Protein AF-A0ABD0NL62-F1 (afdb_monomer_lite)

Sequence (55 aa):
VPSAPSIERVEPYSSTAMVEFDEPASSGGVPILKYKAEWRIAGQDWTDREYEVED

InterPro domains:
  IPR003961 Fibronectin type III [PS50853] (1-55)
  IPR013783 Immunoglobulin-like fold [G3DSA:2.60.40.10] (1-55)
  IPR036116 Fibronectin type III superfamily [SSF49265] (1-49)

pLDDT: mean 89.82, std 6.53, range [62.31, 97.44]

Secondary structure (DSSP, 8-state):
-PPPPEEEEEEE-SS-EEEEEEPPS--TTS---EEEEEE--TTSPPEEEEEEPP-

Organism: Cirrhinus mrigala (NCBI:txid683832)

Foldseek 3Di:
DFADWAFDDWDDDPPDIDTDIHDGPGPPPDDDFKDKDWDDDVPDDIDIDMDGDDD

Radius of gyration: 13.12 Å; chains: 1; bounding box: 34×22×36 Å

Structure (mmCIF, N/CA/C/O backbone):
data_AF-A0ABD0NL62-F1
#
_entry.id   AF-A0ABD0NL62-F1
#
loop_
_atom_site.group_PDB
_atom_site.id
_atom_site.type_symbol
_atom_site.label_atom_id
_atom_site.label_alt_id
_atom_site.label_comp_id
_atom_site.label_asym_id
_atom_site.label_entity_id
_atom_site.label_seq_id
_atom_site.pdbx_PDB_ins_code
_atom_site.Cartn_x
_atom_site.Cartn_y
_atom_site.Cartn_z
_atom_site.occupancy
_atom_site.B_iso_or_equiv
_atom_site.auth_seq_id
_atom_site.auth_comp_id
_atom_site.auth_asym_id
_atom_site.auth_atom_id
_atom_site.pdbx_PDB_model_num
ATOM 1 N N . VAL A 1 1 ? 0.863 9.516 -18.062 1.00 71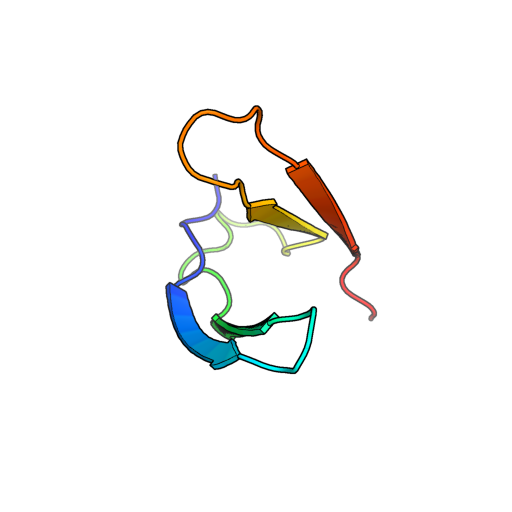.94 1 VAL A N 1
ATOM 2 C CA . VAL A 1 1 ? 0.342 9.276 -16.696 1.00 71.94 1 VAL A CA 1
ATOM 3 C C . VAL A 1 1 ? 0.307 7.776 -16.471 1.00 71.94 1 VAL A C 1
ATOM 5 O O . VAL A 1 1 ? -0.085 7.093 -17.416 1.00 71.94 1 VAL A O 1
ATOM 8 N N . PRO A 1 2 ? 0.780 7.260 -15.324 1.00 86.12 2 PRO A N 1
ATOM 9 C CA . PRO A 1 2 ? 0.642 5.844 -15.018 1.00 86.12 2 PRO A CA 1
ATOM 10 C C . PRO A 1 2 ? -0.839 5.480 -14.867 1.00 86.12 2 PRO A C 1
ATOM 12 O O . PRO A 1 2 ? -1.666 6.329 -14.522 1.00 86.12 2 PRO A O 1
ATOM 15 N N . SER A 1 3 ? -1.179 4.230 -15.161 1.00 86.50 3 SER A N 1
ATOM 16 C CA . SER A 1 3 ? -2.486 3.665 -14.821 1.00 86.50 3 SER A CA 1
ATOM 17 C C . SER A 1 3 ? -2.625 3.517 -13.301 1.00 86.50 3 SER A C 1
ATOM 19 O O . SER A 1 3 ? -1.650 3.666 -12.568 1.00 86.50 3 SER A O 1
ATOM 21 N N . ALA A 1 4 ? -3.836 3.250 -12.810 1.00 87.12 4 ALA A N 1
ATOM 22 C CA . ALA A 1 4 ? -4.034 2.977 -11.390 1.00 87.12 4 ALA A CA 1
ATOM 23 C C . ALA A 1 4 ? -3.444 1.601 -11.011 1.00 87.12 4 ALA A C 1
ATOM 25 O O . ALA A 1 4 ? -3.548 0.672 -11.820 1.00 87.12 4 ALA A O 1
ATOM 26 N N . PRO A 1 5 ? -2.851 1.458 -9.812 1.00 90.75 5 PRO A N 1
ATOM 27 C CA . PRO A 1 5 ? -2.559 0.146 -9.242 1.00 90.75 5 PRO A CA 1
ATOM 28 C C . PRO A 1 5 ? -3.866 -0.597 -8.927 1.00 90.75 5 PRO A C 1
ATOM 30 O O . PRO A 1 5 ? -4.907 0.031 -8.703 1.00 90.75 5 PRO A O 1
ATOM 33 N N . SER A 1 6 ? -3.814 -1.928 -8.905 1.00 92.81 6 SER A N 1
ATOM 34 C CA . SER A 1 6 ? -4.974 -2.772 -8.576 1.00 92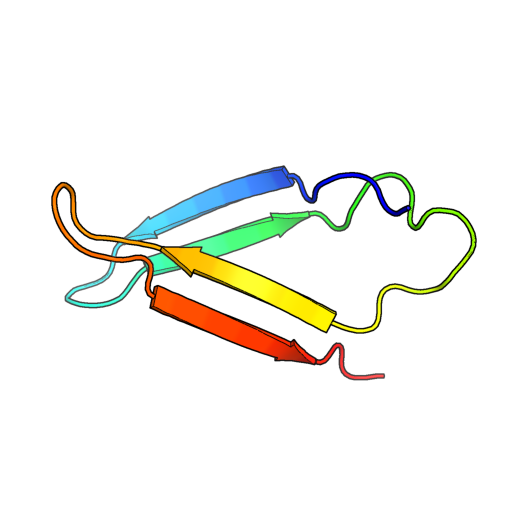.81 6 SER A CA 1
ATOM 35 C C . SER A 1 6 ? -4.838 -3.296 -7.154 1.00 92.81 6 SER A C 1
ATOM 37 O O . SER A 1 6 ? -3.787 -3.810 -6.795 1.00 92.81 6 SER A O 1
ATOM 39 N N . ILE A 1 7 ? -5.875 -3.139 -6.327 1.00 93.00 7 ILE A N 1
ATOM 40 C CA . ILE A 1 7 ? -5.886 -3.697 -4.968 1.00 93.00 7 ILE A CA 1
ATOM 41 C C . ILE A 1 7 ? -6.305 -5.163 -5.060 1.00 93.00 7 ILE A C 1
ATOM 43 O O . ILE A 1 7 ? -7.433 -5.451 -5.457 1.00 93.00 7 ILE A O 1
ATOM 47 N N . GLU A 1 8 ? -5.423 -6.056 -4.627 1.00 94.38 8 GLU A N 1
ATOM 48 C CA . GLU A 1 8 ? -5.630 -7.504 -4.667 1.00 94.38 8 GLU A CA 1
ATOM 49 C C . GLU A 1 8 ? -6.288 -8.012 -3.383 1.00 94.38 8 GLU A C 1
ATOM 51 O O . GLU A 1 8 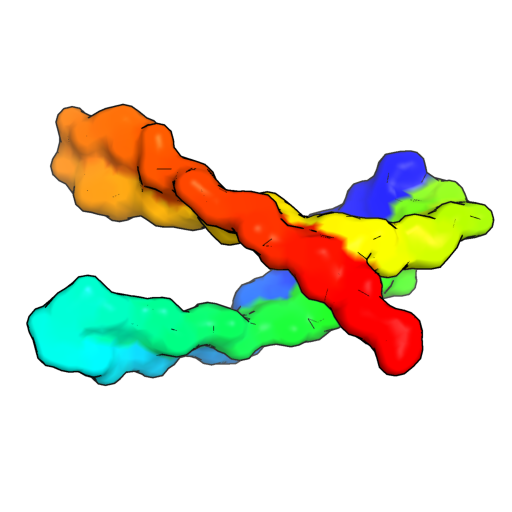? -7.219 -8.822 -3.414 1.00 94.38 8 GLU A O 1
ATOM 56 N N . ARG A 1 9 ? -5.827 -7.523 -2.224 1.00 93.75 9 ARG A N 1
ATOM 57 C CA . ARG A 1 9 ? -6.346 -7.951 -0.921 1.00 93.75 9 ARG A CA 1
ATOM 58 C C . ARG A 1 9 ? -6.262 -6.850 0.122 1.00 93.75 9 ARG A C 1
ATOM 60 O O . ARG A 1 9 ? -5.337 -6.044 0.135 1.00 93.75 9 ARG A O 1
ATOM 67 N N . VAL A 1 10 ? -7.223 -6.865 1.041 1.00 94.19 10 VAL A N 1
ATOM 68 C CA . VAL A 1 10 ? -7.183 -6.072 2.269 1.00 94.19 10 VAL A CA 1
ATOM 69 C C . VAL A 1 10 ? -7.409 -6.995 3.461 1.00 94.19 10 VAL A C 1
ATOM 71 O O . VAL A 1 10 ? -8.507 -7.520 3.631 1.00 94.19 10 VAL A O 1
ATOM 74 N N . GLU A 1 11 ? -6.383 -7.168 4.292 1.00 96.12 11 GLU A N 1
ATOM 75 C CA . GLU A 1 11 ? -6.433 -7.989 5.506 1.00 96.12 11 GLU A CA 1
ATOM 76 C C . GLU A 1 11 ? -6.509 -7.093 6.754 1.00 96.12 11 GLU A C 1
ATOM 78 O O . GLU A 1 11 ? -5.586 -6.309 7.011 1.00 96.12 11 GLU A O 1
ATOM 83 N N . PRO A 1 12 ? -7.594 -7.165 7.546 1.00 94.81 12 PRO A N 1
ATOM 84 C CA . PRO A 1 12 ? -7.735 -6.370 8.758 1.00 94.81 12 PRO A CA 1
ATOM 85 C C . PRO A 1 12 ? -6.963 -6.967 9.947 1.00 94.81 12 PRO A C 1
ATOM 87 O O . PRO A 1 12 ? -6.979 -8.170 10.195 1.00 94.81 12 PRO A O 1
ATOM 90 N N . TYR A 1 13 ? -6.373 -6.086 10.752 1.00 92.75 13 TYR A N 1
ATOM 91 C CA . TYR A 1 13 ? -5.773 -6.364 12.059 1.00 92.75 13 TYR A CA 1
ATOM 92 C C . TYR A 1 13 ? -6.464 -5.516 13.141 1.00 92.75 13 TYR A C 1
ATOM 94 O O . TYR A 1 13 ? -7.370 -4.734 12.857 1.00 92.75 13 TYR A O 1
ATOM 102 N N . SER A 1 14 ? -6.041 -5.646 14.402 1.00 91.88 14 SER A N 1
ATOM 103 C CA . SER A 1 14 ? -6.698 -5.012 15.560 1.00 91.88 14 SER A CA 1
ATOM 104 C C . SER A 1 14 ? -6.912 -3.494 15.436 1.00 91.88 14 SER A C 1
ATOM 106 O O . SER A 1 14 ? -7.886 -2.971 15.970 1.00 91.88 14 SER A O 1
ATOM 108 N N . SER A 1 15 ? -6.011 -2.779 14.761 1.00 87.94 15 SER A N 1
ATOM 109 C CA . SER A 1 15 ? -6.097 -1.324 14.543 1.00 87.94 15 SER A CA 1
ATOM 110 C C . SER A 1 15 ? -5.452 -0.861 13.232 1.00 87.94 15 SER A C 1
ATOM 112 O O . SER A 1 15 ? -5.289 0.337 13.002 1.00 87.94 15 SER A O 1
ATOM 114 N N . THR A 1 16 ? -5.062 -1.803 12.378 1.00 90.25 16 THR A N 1
ATOM 115 C CA . THR A 1 16 ? -4.393 -1.561 11.098 1.00 90.25 16 THR A CA 1
ATOM 116 C C . THR A 1 16 ? -5.009 -2.462 10.036 1.00 90.25 16 THR A C 1
ATOM 118 O O . THR A 1 16 ? -5.712 -3.418 10.356 1.00 90.25 16 THR A O 1
ATOM 121 N N . ALA A 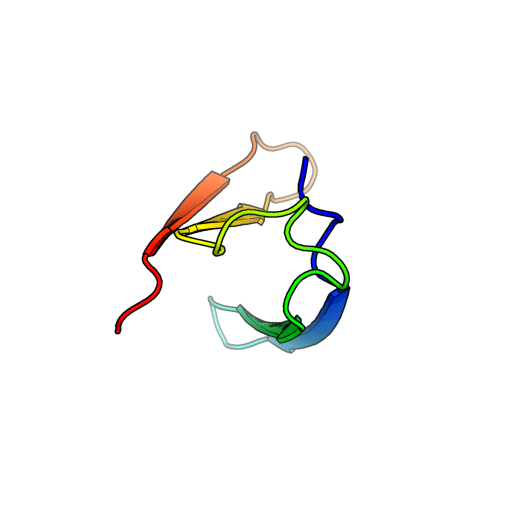1 17 ? -4.761 -2.167 8.767 1.00 92.12 17 ALA A N 1
ATOM 122 C CA . ALA A 1 17 ? -5.085 -3.062 7.665 1.00 92.12 17 ALA A CA 1
ATOM 123 C C . ALA A 1 17 ? -3.851 -3.189 6.774 1.00 92.12 17 ALA A C 1
ATOM 125 O O . ALA A 1 17 ? -3.176 -2.190 6.516 1.00 92.12 17 ALA A O 1
ATOM 126 N N . MET A 1 18 ? -3.553 -4.407 6.336 1.00 93.56 18 MET A N 1
ATOM 127 C CA . MET A 1 18 ? -2.570 -4.652 5.287 1.00 93.56 18 MET A CA 1
ATOM 128 C C . MET A 1 18 ? -3.289 -4.586 3.946 1.00 93.56 18 MET A C 1
ATOM 130 O O . MET A 1 18 ? -4.325 -5.227 3.777 1.00 93.56 18 MET A O 1
ATOM 134 N N . VAL A 1 19 ? -2.747 -3.813 3.009 1.00 94.00 19 VAL A N 1
ATOM 135 C CA . VAL A 1 19 ? -3.270 -3.702 1.645 1.00 94.00 19 VAL A CA 1
ATOM 136 C C . VAL A 1 19 ? -2.227 -4.278 0.700 1.00 94.00 19 VAL A C 1
ATOM 138 O O . VAL A 1 19 ? -1.130 -3.736 0.593 1.00 94.00 19 VAL A O 1
ATOM 141 N N . GLU A 1 20 ? -2.573 -5.374 0.035 1.00 94.44 20 GLU A N 1
ATOM 142 C CA . GLU A 1 20 ? -1.788 -5.965 -1.046 1.00 94.44 20 GLU A CA 1
ATOM 143 C C . GLU A 1 20 ? -2.307 -5.398 -2.371 1.00 94.44 20 GLU A C 1
ATOM 145 O O . GLU A 1 20 ? -3.517 -5.384 -2.619 1.00 94.44 20 GLU A O 1
ATOM 150 N N . PHE A 1 21 ? -1.401 -4.895 -3.206 1.00 93.06 21 PHE A N 1
ATOM 151 C CA . PHE A 1 21 ? -1.726 -4.288 -4.490 1.00 93.06 21 PHE A CA 1
ATOM 152 C C . PHE A 1 21 ? -0.664 -4.635 -5.531 1.00 93.06 21 PHE A C 1
ATOM 154 O O . PHE A 1 21 ? 0.508 -4.798 -5.193 1.00 93.06 21 PHE A O 1
ATOM 161 N N . ASP A 1 22 ? -1.082 -4.705 -6.788 1.00 91.88 22 ASP A N 1
ATOM 162 C CA . ASP A 1 22 ? -0.193 -4.846 -7.933 1.00 91.88 22 ASP A CA 1
ATOM 163 C C . ASP A 1 22 ? 0.242 -3.483 -8.473 1.00 91.88 22 ASP A C 1
ATOM 165 O O . ASP A 1 22 ? -0.492 -2.483 -8.425 1.00 91.88 22 ASP A O 1
ATOM 169 N N . GLU A 1 23 ? 1.444 -3.464 -9.043 1.00 86.88 23 GLU A N 1
ATOM 170 C CA . GLU A 1 23 ? 1.973 -2.308 -9.753 1.00 86.88 23 GLU A CA 1
ATOM 171 C C . GLU A 1 23 ? 1.057 -1.887 -10.917 1.00 86.88 23 GLU A C 1
ATOM 173 O O . GLU A 1 23 ? 0.351 -2.707 -11.517 1.00 86.88 23 GLU A O 1
ATOM 178 N N . PRO A 1 24 ? 1.047 -0.595 -11.283 1.00 88.19 24 PRO A N 1
ATOM 179 C CA . PRO A 1 24 ? 0.211 -0.124 -12.374 1.00 88.19 24 PRO A CA 1
ATOM 180 C C . PRO A 1 24 ? 0.608 -0.771 -13.707 1.00 88.19 24 PRO A C 1
ATOM 182 O O . PRO A 1 24 ? 1.763 -0.718 -14.123 1.00 88.19 24 PRO A O 1
ATOM 185 N N . ALA A 1 25 ? -0.385 -1.288 -14.440 1.00 79.94 25 ALA A N 1
ATOM 186 C CA . ALA A 1 25 ? -0.193 -2.012 -15.707 1.00 79.94 25 ALA A CA 1
ATOM 187 C C . ALA A 1 25 ? 0.531 -1.206 -16.808 1.00 79.94 25 ALA A C 1
ATOM 189 O O . ALA A 1 25 ? 1.050 -1.766 -17.772 1.00 79.94 25 ALA A O 1
ATOM 190 N N . SER A 1 26 ? 0.552 0.120 -16.686 1.00 82.00 26 SER A N 1
ATOM 191 C CA . SER A 1 26 ? 1.406 0.994 -17.476 1.00 82.00 26 SER A CA 1
ATOM 192 C C . SER A 1 26 ? 1.936 2.092 -16.582 1.00 82.00 26 SER A C 1
ATOM 194 O O . SER A 1 26 ? 1.170 2.833 -15.967 1.00 82.00 26 SER A 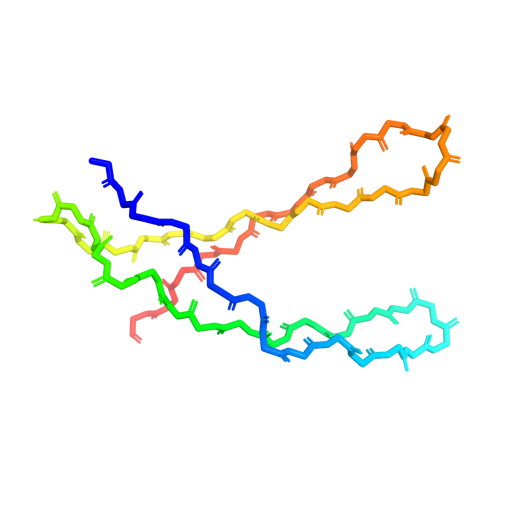O 1
ATOM 196 N N . SER A 1 27 ? 3.251 2.251 -16.568 1.00 81.62 27 SER A N 1
ATOM 197 C CA . SER A 1 27 ? 3.901 3.347 -15.863 1.00 81.62 27 SER A CA 1
ATOM 198 C C . SER A 1 27 ? 3.832 4.673 -16.643 1.00 81.62 27 SER A C 1
ATOM 200 O O . SER A 1 27 ? 4.264 5.727 -16.178 1.00 81.62 27 SER A O 1
ATOM 202 N N . GLY A 1 28 ? 3.260 4.646 -17.855 1.00 80.50 28 GLY A N 1
ATOM 203 C CA . GLY A 1 28 ? 3.176 5.806 -18.737 1.00 80.50 28 GLY A CA 1
ATOM 204 C C . GLY A 1 28 ? 4.518 6.208 -19.356 1.00 80.50 28 GLY A C 1
ATOM 205 O O . GLY A 1 28 ? 4.642 7.349 -19.799 1.00 80.50 28 GLY A O 1
ATOM 206 N N . GLY A 1 29 ? 5.499 5.296 -19.386 1.00 82.62 29 GLY A N 1
ATOM 207 C CA . GLY A 1 29 ? 6.811 5.491 -20.019 1.00 82.62 29 GLY A CA 1
ATOM 208 C C . GLY A 1 29 ? 7.933 5.949 -19.080 1.00 82.62 29 GLY A C 1
ATOM 209 O O . GLY A 1 29 ? 9.039 6.200 -19.547 1.00 82.62 29 GLY A O 1
ATOM 210 N N . VAL A 1 30 ? 7.669 6.051 -17.775 1.00 83.12 30 VAL A N 1
ATOM 211 C CA . VAL A 1 30 ? 8.649 6.406 -16.731 1.00 83.12 30 VAL A CA 1
ATOM 212 C C . VAL A 1 30 ? 8.561 5.408 -15.575 1.00 83.12 30 VAL A C 1
ATOM 214 O O . VAL A 1 30 ? 7.482 4.864 -15.374 1.00 83.12 30 VAL A O 1
ATOM 217 N N . PRO A 1 31 ? 9.638 5.114 -14.830 1.00 84.69 31 PRO A N 1
ATOM 218 C CA . PRO A 1 31 ? 9.552 4.231 -13.665 1.00 84.69 31 PRO A CA 1
ATOM 219 C C . PRO A 1 31 ? 8.635 4.815 -12.581 1.00 84.69 31 PRO A C 1
ATOM 221 O O . PRO A 1 31 ? 8.530 6.036 -12.430 1.00 84.69 31 PRO A O 1
ATOM 224 N N . ILE A 1 32 ? 7.968 3.939 -11.826 1.00 87.81 32 ILE A N 1
ATOM 225 C CA . ILE A 1 32 ? 7.198 4.340 -10.647 1.00 87.81 32 ILE A CA 1
ATOM 226 C C . ILE A 1 32 ? 8.178 4.618 -9.510 1.00 87.81 32 ILE A C 1
ATOM 228 O O . ILE A 1 32 ? 9.029 3.792 -9.210 1.00 87.81 32 ILE A O 1
ATOM 232 N N . LEU A 1 33 ? 8.071 5.798 -8.899 1.00 89.19 33 LEU A N 1
ATOM 233 C CA . LEU A 1 33 ? 8.997 6.238 -7.848 1.00 89.19 33 LEU A CA 1
ATOM 234 C C . LEU A 1 33 ? 8.377 6.165 -6.452 1.00 89.19 33 LEU A C 1
ATOM 236 O O . LEU A 1 33 ? 9.091 6.044 -5.460 1.00 89.19 33 LEU A O 1
ATOM 240 N N . LYS A 1 34 ? 7.051 6.316 -6.369 1.00 90.00 34 LYS A N 1
ATOM 241 C CA . LYS A 1 34 ? 6.308 6.429 -5.114 1.00 90.00 34 LYS A CA 1
ATOM 242 C C . LYS A 1 34 ? 4.887 5.909 -5.268 1.00 90.00 34 LYS A C 1
ATOM 244 O O . LYS A 1 34 ? 4.302 6.005 -6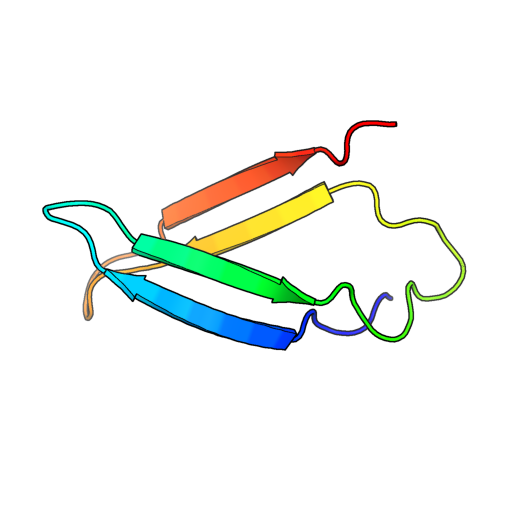.348 1.00 90.00 34 LYS A O 1
ATOM 249 N N . TYR A 1 35 ? 4.320 5.477 -4.150 1.00 91.94 35 TYR A N 1
ATOM 250 C CA . TYR A 1 35 ? 2.909 5.144 -3.996 1.00 91.94 35 TYR A CA 1
ATOM 251 C C . TYR A 1 35 ? 2.277 6.028 -2.916 1.00 91.94 35 TYR A C 1
ATOM 253 O O . TYR A 1 35 ? 2.886 6.277 -1.877 1.00 91.94 35 TYR A O 1
ATOM 261 N N . LYS A 1 36 ? 1.043 6.493 -3.143 1.00 93.25 36 LYS A N 1
ATOM 262 C CA . LYS A 1 36 ? 0.239 7.208 -2.142 1.00 93.25 36 LYS A CA 1
ATOM 263 C C . LYS A 1 36 ? -0.930 6.321 -1.727 1.00 93.25 36 LYS A C 1
ATOM 265 O O . LYS A 1 36 ? -1.760 5.978 -2.565 1.00 93.25 36 LYS A O 1
ATOM 270 N N . ALA A 1 37 ? -0.999 5.967 -0.449 1.00 93.50 37 ALA A N 1
ATOM 271 C CA . ALA A 1 37 ? -2.162 5.308 0.127 1.00 93.50 37 ALA A CA 1
ATOM 272 C C . ALA A 1 37 ? -3.086 6.356 0.747 1.00 93.50 37 ALA A C 1
ATOM 274 O O . ALA A 1 37 ? -2.627 7.194 1.522 1.00 93.50 37 ALA A O 1
ATOM 275 N N . GLU A 1 38 ? -4.379 6.282 0.443 1.00 94.44 38 GLU A N 1
ATOM 276 C CA . GLU A 1 38 ? -5.407 7.161 1.003 1.00 94.44 38 GLU A CA 1
ATOM 277 C C . GLU A 1 38 ? -6.512 6.315 1.642 1.00 94.44 38 GLU A C 1
ATOM 279 O O . GLU A 1 38 ? -7.013 5.366 1.038 1.00 94.44 38 GLU A O 1
ATOM 284 N N . TRP A 1 39 ? -6.906 6.646 2.871 1.00 93.50 39 TRP A N 1
ATOM 285 C CA . TRP A 1 39 ? -7.995 5.974 3.582 1.00 93.50 39 TRP A CA 1
ATOM 286 C C . TRP A 1 39 ? -8.786 6.958 4.441 1.00 93.50 39 TRP A C 1
ATOM 288 O O . TRP A 1 39 ? -8.299 8.018 4.826 1.00 93.50 39 TRP A O 1
ATOM 298 N N . ARG A 1 40 ? -10.036 6.612 4.754 1.00 94.50 40 ARG A N 1
ATOM 299 C CA . ARG A 1 40 ? -10.888 7.412 5.639 1.00 94.50 40 ARG A CA 1
ATOM 300 C C . ARG A 1 40 ? -11.899 6.552 6.373 1.00 94.50 40 ARG A C 1
ATOM 302 O O . ARG A 1 40 ? -12.341 5.522 5.865 1.00 94.50 40 ARG A O 1
ATOM 309 N N . ILE A 1 41 ? -12.336 7.041 7.525 1.00 91.25 41 ILE A N 1
ATOM 310 C CA . ILE A 1 41 ? -13.575 6.583 8.152 1.00 91.25 41 ILE A CA 1
ATOM 311 C C . ILE A 1 41 ? -14.731 7.323 7.472 1.00 91.25 41 ILE A C 1
ATOM 313 O O . ILE A 1 41 ? -14.614 8.503 7.139 1.00 91.25 41 ILE A O 1
ATOM 317 N N . ALA A 1 42 ? -15.853 6.640 7.236 1.00 93.38 42 ALA A N 1
ATOM 318 C CA . ALA A 1 42 ? -17.024 7.270 6.635 1.00 93.38 42 ALA A CA 1
ATOM 319 C C . ALA A 1 42 ? -17.439 8.526 7.428 1.00 93.38 42 ALA A C 1
ATOM 321 O O . ALA A 1 42 ? -17.627 8.469 8.641 1.00 93.38 42 ALA A O 1
ATOM 322 N N . GLY A 1 43 ? -17.564 9.658 6.730 1.00 95.19 43 GLY A N 1
ATOM 323 C CA . GLY A 1 43 ? -17.882 10.955 7.338 1.00 95.19 43 GLY A CA 1
ATOM 324 C C . GLY A 1 43 ? -16.683 11.744 7.881 1.00 95.19 43 GLY A C 1
ATOM 325 O O . GLY A 1 43 ? -16.898 12.832 8.403 1.00 95.19 43 GLY A O 1
ATOM 326 N N . GLN A 1 44 ? -15.453 11.237 7.750 1.00 96.12 44 GLN A N 1
ATOM 327 C CA . GLN A 1 44 ? -14.219 11.957 8.087 1.00 96.12 44 GLN A CA 1
ATOM 328 C C . GLN A 1 44 ? -13.429 12.345 6.830 1.00 96.12 44 GLN A C 1
ATOM 330 O O . GLN A 1 44 ? -13.669 11.822 5.733 1.00 96.12 44 GLN A O 1
ATOM 335 N N . ASP A 1 45 ? -12.482 13.263 7.011 1.00 97.44 45 ASP A N 1
ATOM 336 C CA . ASP A 1 45 ? -11.516 13.651 5.988 1.00 97.44 45 ASP A CA 1
ATOM 337 C C . ASP A 1 45 ? -10.577 12.495 5.620 1.00 97.44 45 ASP A C 1
ATOM 339 O O . ASP A 1 45 ? -10.393 11.528 6.368 1.00 97.44 45 ASP A O 1
ATOM 343 N N . TRP A 1 46 ? -9.991 12.592 4.429 1.00 96.19 46 TRP A N 1
ATOM 344 C CA . TRP A 1 46 ? -9.007 11.626 3.962 1.00 96.19 46 TRP A CA 1
ATOM 345 C C . TRP A 1 46 ? -7.712 11.744 4.758 1.00 96.19 46 TRP A C 1
ATOM 347 O O . TRP A 1 46 ? -7.189 12.834 4.971 1.00 96.19 46 TRP A O 1
ATOM 357 N N . THR A 1 47 ? -7.204 10.595 5.183 1.00 95.31 47 THR A N 1
ATOM 358 C CA . THR A 1 47 ? -5.837 10.429 5.665 1.00 95.31 47 THR A CA 1
ATOM 359 C C . THR A 1 47 ? -5.008 9.857 4.531 1.00 95.31 47 THR A C 1
ATOM 361 O O . THR A 1 47 ? -5.476 8.969 3.816 1.00 95.31 47 THR A O 1
ATOM 364 N N . ASP A 1 48 ? -3.777 10.332 4.388 1.00 95.94 48 ASP A N 1
ATOM 365 C CA . ASP A 1 48 ? -2.852 9.802 3.403 1.00 95.94 48 ASP A CA 1
ATOM 366 C C . ASP A 1 48 ? -1.465 9.488 3.961 1.00 95.94 48 ASP A C 1
ATOM 368 O O . ASP A 1 48 ? -1.058 9.969 5.022 1.00 95.94 48 ASP A O 1
ATOM 372 N N . ARG A 1 49 ? -0.761 8.610 3.245 1.00 94.50 49 ARG A N 1
ATOM 373 C CA . ARG A 1 49 ? 0.639 8.275 3.488 1.00 94.50 49 ARG A CA 1
ATOM 374 C C . ARG A 1 49 ? 1.343 7.943 2.180 1.00 94.50 49 ARG A C 1
ATOM 376 O O . ARG A 1 49 ? 0.824 7.181 1.364 1.00 94.50 49 ARG A O 1
ATOM 383 N N . GLU A 1 50 ? 2.543 8.482 2.024 1.00 94.56 50 GLU A N 1
ATOM 384 C CA . GLU A 1 50 ? 3.427 8.212 0.893 1.00 94.56 50 GLU A CA 1
ATOM 385 C C . GLU A 1 50 ? 4.434 7.109 1.235 1.00 94.56 50 GLU A C 1
ATOM 387 O O . GLU A 1 50 ? 4.929 7.026 2.361 1.00 94.56 50 GLU A O 1
ATOM 392 N N . TYR A 1 51 ? 4.743 6.283 0.241 1.00 91.38 51 TYR A N 1
ATOM 393 C CA . TYR A 1 51 ? 5.745 5.227 0.294 1.00 91.38 51 TYR A CA 1
ATOM 394 C C . TYR A 1 51 ? 6.695 5.405 -0.889 1.00 91.38 51 TYR A C 1
ATOM 396 O O . TYR A 1 51 ? 6.241 5.533 -2.028 1.00 91.38 51 TYR A O 1
ATOM 404 N N . GLU A 1 52 ? 7.999 5.444 -0.625 1.00 91.88 52 GLU A N 1
ATOM 405 C CA . GLU A 1 52 ? 9.020 5.458 -1.676 1.00 91.88 52 GLU A CA 1
ATOM 406 C C . GLU A 1 52 ? 9.303 4.028 -2.135 1.00 91.88 52 GLU A C 1
ATOM 408 O O . GLU A 1 52 ? 9.259 3.096 -1.333 1.00 91.88 52 GLU A O 1
ATOM 413 N N . VAL A 1 53 ? 9.551 3.854 -3.432 1.00 86.00 53 VAL A N 1
ATOM 414 C CA . VAL A 1 53 ? 10.027 2.577 -3.969 1.00 86.00 53 VAL A CA 1
ATOM 415 C C . VAL A 1 53 ? 11.524 2.490 -3.668 1.00 86.00 53 VAL A C 1
ATOM 417 O O . VAL A 1 53 ? 12.277 3.374 -4.075 1.00 86.00 53 VAL A O 1
ATOM 420 N N . GLU A 1 54 ? 11.939 1.476 -2.909 1.00 77.38 54 GLU A N 1
ATOM 421 C CA . GLU A 1 54 ? 13.359 1.169 -2.690 1.00 77.38 54 GLU A CA 1
ATOM 422 C C . GLU A 1 54 ? 13.942 0.469 -3.937 1.00 77.38 54 GLU A C 1
ATOM 424 O O . GLU A 1 54 ? 13.211 -0.244 -4.628 1.00 77.38 54 GLU A O 1
ATOM 429 N N . ASP A 1 55 ? 15.224 0.722 -4.238 1.00 62.31 55 ASP A N 1
ATOM 430 C CA . ASP A 1 55 ? 15.958 0.193 -5.412 1.00 62.31 55 ASP A CA 1
ATOM 431 C C . ASP A 1 55 ? 16.285 -1.308 -5.296 1.00 62.31 55 ASP A C 1
ATOM 433 O O . ASP A 1 55 ? 16.690 -1.747 -4.190 1.00 62.31 55 ASP A O 1
#